Protein AF-A0A2H0QI58-F1 (afdb_monomer_lite)

Structure (mmCIF, N/CA/C/O backbone):
data_AF-A0A2H0QI58-F1
#
_entry.id   AF-A0A2H0QI58-F1
#
loop_
_atom_site.group_PDB
_atom_site.id
_atom_site.type_symbol
_atom_site.label_atom_id
_atom_site.label_alt_id
_atom_site.label_comp_id
_atom_site.label_asym_id
_atom_site.label_entity_id
_atom_site.label_seq_id
_atom_site.pdbx_PDB_ins_code
_atom_site.Cartn_x
_atom_site.Cartn_y
_atom_site.Cartn_z
_atom_site.occupancy
_atom_site.B_iso_or_equiv
_atom_site.auth_seq_id
_atom_site.auth_comp_id
_atom_site.auth_asym_id
_atom_site.auth_atom_id
_atom_site.pdbx_PDB_model_num
ATOM 1 N N . MET A 1 1 ? 56.611 -37.141 -26.046 1.00 39.72 1 MET A N 1
ATOM 2 C CA . MET A 1 1 ? 55.171 -36.804 -26.079 1.00 39.72 1 MET A CA 1
ATOM 3 C C . MET A 1 1 ? 54.958 -35.679 -25.079 1.00 39.72 1 MET A C 1
ATOM 5 O O . MET A 1 1 ? 55.084 -35.921 -23.889 1.00 39.72 1 MET A O 1
ATOM 9 N N . VAL A 1 2 ? 54.795 -34.443 -25.555 1.00 41.62 2 VAL A N 1
ATOM 10 C CA . VAL A 1 2 ? 54.636 -33.249 -24.707 1.00 41.62 2 VAL A CA 1
ATOM 11 C C . VAL A 1 2 ? 53.141 -32.990 -24.569 1.00 41.62 2 VAL A C 1
ATOM 13 O O . VAL A 1 2 ? 52.462 -32.777 -25.570 1.00 41.62 2 VAL A O 1
ATOM 16 N N . VAL A 1 3 ? 52.621 -33.080 -23.347 1.00 40.84 3 VAL A N 1
ATOM 17 C CA . VAL A 1 3 ? 51.206 -32.839 -23.045 1.00 40.84 3 VAL A CA 1
ATOM 18 C C . VAL A 1 3 ? 51.021 -31.331 -22.902 1.00 40.84 3 VAL A C 1
ATOM 20 O O . VAL A 1 3 ? 51.396 -30.743 -21.891 1.00 40.84 3 VAL A O 1
ATOM 23 N N . GLY A 1 4 ? 50.511 -30.692 -23.955 1.00 36.06 4 GLY A N 1
ATOM 24 C CA . GLY A 1 4 ? 50.139 -29.281 -23.937 1.00 36.06 4 GLY A CA 1
ATOM 25 C C . GLY A 1 4 ? 48.862 -29.092 -23.126 1.00 36.06 4 GLY A C 1
ATOM 26 O O . GLY A 1 4 ? 47.782 -29.471 -23.570 1.00 36.06 4 GLY A O 1
ATOM 27 N N . ILE A 1 5 ? 48.984 -28.518 -21.932 1.00 44.50 5 ILE A N 1
ATOM 28 C CA . ILE A 1 5 ? 47.839 -28.068 -21.141 1.00 44.50 5 ILE A CA 1
ATOM 29 C C . ILE A 1 5 ? 47.334 -26.777 -21.791 1.00 44.50 5 ILE A C 1
ATOM 31 O O . ILE A 1 5 ? 47.920 -25.709 -21.619 1.00 44.50 5 ILE A O 1
ATOM 35 N N . SER A 1 6 ? 46.263 -26.883 -22.576 1.00 41.91 6 SER A N 1
ATOM 36 C CA . SER A 1 6 ? 45.497 -25.728 -23.037 1.00 41.91 6 SER A CA 1
ATOM 37 C C . SER A 1 6 ? 44.877 -25.034 -21.825 1.00 41.91 6 SER A C 1
ATOM 39 O O . SER A 1 6 ? 43.901 -25.512 -21.251 1.00 41.91 6 SER A O 1
ATOM 41 N N . LEU A 1 7 ? 45.457 -23.900 -21.434 1.00 41.31 7 LEU A N 1
ATOM 42 C CA . LEU A 1 7 ? 44.828 -22.939 -20.535 1.00 41.31 7 LEU A CA 1
ATOM 43 C C . LEU A 1 7 ? 43.586 -22.381 -21.237 1.00 41.31 7 LEU A C 1
ATOM 45 O O . LEU A 1 7 ? 43.674 -21.484 -22.074 1.00 41.31 7 LEU A O 1
ATOM 49 N N . ILE A 1 8 ? 42.423 -22.947 -20.920 1.00 48.12 8 ILE A N 1
ATOM 50 C CA . ILE A 1 8 ? 41.134 -22.358 -21.272 1.00 48.12 8 ILE A CA 1
ATOM 51 C C . ILE A 1 8 ? 40.999 -21.099 -20.414 1.00 48.12 8 ILE A C 1
ATOM 53 O O . ILE A 1 8 ? 40.729 -21.166 -19.215 1.00 48.12 8 ILE A O 1
ATOM 57 N N . PHE A 1 9 ? 41.237 -19.943 -21.029 1.00 39.69 9 PHE A N 1
ATOM 58 C CA . PHE A 1 9 ? 40.874 -18.654 -20.461 1.00 39.69 9 PHE A CA 1
ATOM 59 C C . PHE A 1 9 ? 39.348 -18.608 -20.348 1.00 39.69 9 PHE A C 1
ATOM 61 O O . PHE A 1 9 ? 38.645 -18.378 -21.330 1.00 39.69 9 PHE A O 1
ATOM 68 N N . PHE A 1 10 ? 38.825 -18.827 -19.142 1.00 42.16 10 PHE A N 1
ATOM 69 C CA . PHE A 1 10 ? 37.480 -18.385 -18.813 1.00 42.16 10 PHE A CA 1
ATOM 70 C C . PHE A 1 10 ? 37.493 -16.861 -18.852 1.00 42.16 10 PHE A C 1
ATOM 72 O O . PHE A 1 10 ? 37.939 -16.211 -17.903 1.00 42.16 10 PHE A O 1
ATOM 79 N N . ALA A 1 11 ? 37.012 -16.296 -19.959 1.00 40.97 11 ALA A N 1
ATOM 80 C CA . ALA A 1 11 ? 36.502 -14.939 -19.970 1.00 40.97 11 ALA A CA 1
ATOM 81 C C . ALA A 1 11 ? 35.332 -14.905 -18.978 1.00 40.97 11 ALA A C 1
ATOM 83 O O . ALA A 1 11 ? 34.183 -15.156 -19.330 1.00 40.97 11 ALA A O 1
ATOM 84 N N . HIS A 1 12 ? 35.643 -14.666 -17.705 1.00 41.66 12 HIS A N 1
ATOM 85 C CA . HIS A 1 12 ? 34.672 -14.138 -16.770 1.00 41.66 12 HIS A CA 1
ATOM 86 C C . HIS A 1 12 ? 34.357 -12.764 -17.321 1.00 41.66 12 HIS A C 1
ATOM 88 O O . HIS A 1 12 ? 35.132 -11.827 -17.128 1.00 41.66 12 HIS A O 1
ATOM 94 N N . SER A 1 13 ? 33.280 -12.682 -18.101 1.00 42.00 13 SER A N 1
ATOM 95 C CA . SER A 1 13 ? 32.666 -11.424 -18.475 1.00 42.00 13 SER A CA 1
ATOM 96 C C . SER A 1 13 ? 32.578 -10.633 -17.183 1.00 42.00 13 SER A C 1
ATOM 98 O O . SER A 1 13 ? 31.850 -11.019 -16.267 1.00 42.00 13 SER A O 1
ATOM 100 N N . ALA A 1 14 ? 33.410 -9.601 -17.063 1.00 40.53 14 ALA A N 1
ATOM 101 C CA . ALA A 1 14 ? 33.259 -8.622 -16.018 1.00 40.53 14 ALA A CA 1
ATOM 102 C C . ALA A 1 14 ? 31.847 -8.093 -16.227 1.00 40.53 14 ALA A C 1
ATOM 104 O O . ALA A 1 14 ? 31.590 -7.384 -17.198 1.00 40.53 14 ALA A O 1
ATOM 105 N N . ILE A 1 15 ? 30.914 -8.546 -15.389 1.00 46.53 15 ILE A N 1
ATOM 106 C CA . ILE A 1 15 ? 29.606 -7.932 -15.262 1.00 46.53 15 ILE A CA 1
ATOM 107 C C . ILE A 1 15 ? 29.956 -6.534 -14.786 1.00 46.53 15 ILE A C 1
ATOM 109 O O . ILE A 1 15 ? 30.248 -6.310 -13.610 1.00 46.53 15 ILE A O 1
ATOM 113 N N . THR A 1 16 ? 30.074 -5.618 -15.740 1.00 41.84 16 THR A N 1
ATOM 114 C CA . THR A 1 16 ? 30.141 -4.202 -15.468 1.00 41.84 16 THR A CA 1
ATOM 115 C C . THR A 1 16 ? 28.899 -3.934 -14.644 1.00 41.84 16 THR A C 1
ATOM 117 O O . THR A 1 16 ? 27.782 -4.034 -15.148 1.00 41.84 16 THR A O 1
ATOM 120 N N . LYS A 1 17 ? 29.091 -3.688 -13.343 1.00 48.94 17 LYS A N 1
ATOM 121 C CA . LYS A 1 17 ? 28.101 -3.046 -12.483 1.00 48.94 17 LYS A CA 1
ATOM 122 C C . LYS A 1 17 ? 27.878 -1.648 -13.062 1.00 48.94 17 LYS A C 1
ATOM 124 O O . LYS A 1 17 ? 28.394 -0.667 -12.535 1.00 48.94 17 LYS A O 1
ATOM 129 N N . GLU A 1 18 ? 27.210 -1.565 -14.208 1.00 43.22 18 GLU A N 1
ATOM 130 C CA . GLU A 1 18 ? 26.680 -0.312 -14.706 1.00 43.22 18 GLU A CA 1
ATOM 131 C C . GLU A 1 18 ? 25.648 0.138 -13.684 1.00 43.22 18 GLU A C 1
ATOM 133 O O . GLU A 1 18 ? 24.656 -0.535 -13.402 1.00 43.22 18 GLU A O 1
ATOM 138 N N . ILE A 1 19 ? 25.983 1.246 -13.041 1.00 53.97 19 ILE A N 1
ATOM 139 C CA . ILE A 1 19 ? 25.172 1.891 -12.024 1.00 53.97 19 ILE A CA 1
ATOM 140 C C . ILE A 1 19 ? 23.818 2.278 -12.650 1.00 53.97 19 ILE A C 1
ATOM 142 O O . ILE A 1 19 ? 23.749 2.649 -13.826 1.00 53.97 19 ILE A O 1
ATOM 146 N N . PRO A 1 20 ? 22.725 2.169 -11.881 1.00 59.25 20 PRO A N 1
ATOM 147 C CA . PRO A 1 20 ? 21.406 1.838 -12.386 1.00 59.25 20 PRO A CA 1
ATOM 148 C C . PRO A 1 20 ? 20.625 3.109 -12.735 1.00 59.25 20 PRO A C 1
ATOM 150 O O . PRO A 1 20 ? 19.682 3.497 -12.053 1.00 59.25 20 PRO A O 1
ATOM 153 N N . ASN A 1 21 ? 21.053 3.802 -13.791 1.00 61.06 21 ASN A N 1
ATOM 154 C CA . ASN A 1 21 ? 20.363 4.995 -14.296 1.00 61.06 21 ASN A CA 1
ATOM 155 C C . ASN A 1 21 ? 19.756 4.789 -15.696 1.00 61.06 21 ASN A C 1
ATOM 157 O O . ASN A 1 21 ? 19.423 5.744 -16.393 1.00 61.06 21 ASN A O 1
ATOM 161 N N . SER A 1 22 ? 19.612 3.534 -16.132 1.00 78.50 22 SER A N 1
ATOM 162 C CA . SER A 1 22 ? 18.918 3.218 -17.380 1.00 78.50 22 SER A CA 1
ATOM 163 C C . SER A 1 22 ? 17.401 3.347 -17.207 1.00 78.50 22 SER A C 1
ATOM 165 O O . SER A 1 22 ? 16.852 3.056 -16.141 1.00 78.50 22 SER A O 1
ATOM 167 N N . ASN A 1 23 ? 16.699 3.733 -18.278 1.00 84.56 23 ASN A N 1
ATOM 168 C CA . ASN A 1 23 ? 15.230 3.735 -18.293 1.00 84.56 23 ASN A CA 1
ATOM 169 C C . ASN A 1 23 ? 14.658 2.352 -17.947 1.00 84.56 23 ASN A C 1
ATOM 171 O O . ASN A 1 23 ? 13.638 2.271 -17.271 1.00 84.56 23 ASN A O 1
ATOM 175 N N . LEU A 1 24 ? 15.346 1.280 -18.357 1.00 85.69 24 LEU A N 1
ATOM 176 C CA . LEU A 1 24 ? 14.974 -0.096 -18.037 1.00 85.69 24 LEU A CA 1
ATOM 177 C C . LEU A 1 24 ? 15.031 -0.364 -16.528 1.00 85.69 24 LEU A C 1
ATOM 179 O O . LEU A 1 24 ? 14.068 -0.884 -15.976 1.00 85.69 24 LEU A O 1
ATOM 183 N N . PHE A 1 25 ? 16.105 0.038 -15.841 1.00 84.44 25 PHE A N 1
ATOM 184 C CA . PHE A 1 25 ? 16.172 -0.097 -14.384 1.00 84.44 25 PHE A CA 1
ATOM 185 C C . PHE A 1 25 ? 15.040 0.674 -13.698 1.00 84.44 25 PHE A C 1
ATOM 187 O O . PHE A 1 25 ? 14.350 0.120 -12.843 1.00 84.44 25 PHE A O 1
ATOM 194 N N . LYS A 1 26 ? 14.820 1.936 -14.094 1.00 84.88 26 LYS A N 1
ATOM 195 C CA . LYS A 1 26 ? 13.770 2.787 -13.512 1.00 84.88 26 LYS A CA 1
ATOM 196 C C . LYS A 1 26 ? 12.381 2.179 -13.711 1.00 84.88 26 LYS A C 1
ATOM 198 O O . LYS A 1 26 ? 11.587 2.172 -12.775 1.00 84.88 26 LYS A O 1
ATOM 203 N N . ALA A 1 27 ? 12.115 1.617 -14.888 1.00 88.94 27 ALA A N 1
ATOM 204 C CA . ALA A 1 27 ? 10.890 0.887 -15.184 1.00 88.94 27 ALA A CA 1
ATOM 205 C C . ALA A 1 27 ? 10.711 -0.348 -14.287 1.00 88.94 27 ALA A C 1
ATOM 207 O O . ALA A 1 27 ? 9.672 -0.490 -13.646 1.00 88.94 27 ALA A O 1
ATOM 208 N N . CYS A 1 28 ? 11.735 -1.203 -14.193 1.00 88.38 28 CYS A N 1
ATOM 209 C CA . CYS A 1 28 ? 11.710 -2.396 -13.346 1.00 88.38 28 CYS A CA 1
ATOM 210 C C . CYS A 1 28 ? 11.496 -2.050 -11.864 1.00 88.38 28 CYS A C 1
ATOM 212 O O . CYS A 1 28 ? 10.724 -2.707 -11.166 1.00 88.38 28 CYS A O 1
ATOM 214 N N . TYR A 1 29 ? 12.168 -1.003 -11.378 1.00 86.75 29 TYR A N 1
ATOM 215 C CA . TYR A 1 29 ? 12.075 -0.581 -9.985 1.00 86.75 29 TYR A CA 1
ATOM 216 C C . TYR A 1 29 ? 10.713 0.038 -9.652 1.00 86.75 29 TYR A C 1
ATOM 218 O O . TYR A 1 29 ? 10.162 -0.220 -8.585 1.00 86.75 29 TYR A O 1
ATOM 226 N N . LEU A 1 30 ? 10.129 0.812 -10.571 1.00 89.12 30 LEU A N 1
ATOM 227 C CA . LEU A 1 30 ? 8.782 1.360 -10.400 1.00 89.12 30 LEU A CA 1
ATOM 228 C C . LEU A 1 30 ? 7.714 0.266 -10.370 1.00 89.12 30 LEU A C 1
ATOM 230 O O . LEU A 1 30 ? 6.821 0.335 -9.530 1.00 89.12 30 LEU A O 1
ATOM 234 N N . ASP A 1 31 ? 7.828 -0.750 -11.227 1.00 91.88 31 ASP A N 1
ATOM 235 C CA . ASP A 1 31 ? 6.945 -1.922 -11.199 1.00 91.88 31 ASP A CA 1
ATOM 236 C C . ASP A 1 31 ? 7.062 -2.679 -9.861 1.00 91.88 31 ASP A C 1
ATOM 238 O O . ASP A 1 31 ? 6.057 -3.004 -9.228 1.00 91.88 31 ASP A O 1
ATOM 242 N N . TYR A 1 32 ? 8.287 -2.846 -9.346 1.00 90.38 32 TYR A N 1
ATOM 243 C CA . TYR A 1 32 ? 8.528 -3.380 -8.002 1.00 90.38 32 TYR A CA 1
ATOM 244 C C . TYR A 1 32 ? 7.856 -2.562 -6.892 1.00 90.38 32 TYR A C 1
ATOM 246 O O . TYR A 1 32 ? 7.165 -3.138 -6.050 1.00 90.38 32 TYR A O 1
ATOM 254 N N . LEU A 1 33 ? 8.024 -1.238 -6.891 1.00 89.56 33 LEU A N 1
ATOM 255 C CA . LEU A 1 33 ? 7.443 -0.361 -5.874 1.00 89.56 33 LEU A CA 1
ATOM 256 C C . LEU A 1 33 ? 5.911 -0.350 -5.910 1.00 89.56 33 LEU A C 1
ATOM 258 O O . LEU A 1 33 ? 5.281 -0.285 -4.854 1.00 89.56 33 LEU A O 1
ATOM 262 N N . LEU A 1 34 ? 5.311 -0.401 -7.102 1.00 92.56 34 LEU A N 1
ATOM 263 C CA . LEU A 1 34 ? 3.858 -0.469 -7.259 1.00 92.56 34 LEU A CA 1
ATOM 264 C C . LEU A 1 34 ? 3.302 -1.767 -6.659 1.00 92.56 34 LEU A C 1
ATOM 266 O O . LEU A 1 34 ? 2.398 -1.696 -5.826 1.00 92.56 34 LEU A O 1
ATOM 270 N N . ASP A 1 35 ? 3.905 -2.917 -6.974 1.00 93.12 35 ASP A N 1
ATOM 271 C CA . ASP A 1 35 ? 3.505 -4.210 -6.398 1.00 93.12 35 ASP A CA 1
ATOM 272 C C . ASP A 1 35 ? 3.691 -4.254 -4.868 1.00 93.12 35 ASP A C 1
ATOM 274 O O . ASP A 1 35 ? 2.809 -4.711 -4.138 1.00 93.12 35 ASP A O 1
ATOM 278 N N . GLU A 1 36 ? 4.790 -3.698 -4.343 1.00 91.50 36 GLU A N 1
ATOM 279 C CA . GLU A 1 36 ? 4.992 -3.591 -2.893 1.00 91.50 36 GLU A CA 1
ATOM 280 C C . GLU A 1 36 ? 3.896 -2.744 -2.230 1.00 91.50 36 GLU A C 1
ATOM 282 O O . GLU A 1 36 ? 3.366 -3.114 -1.179 1.00 91.50 36 GLU A O 1
ATOM 287 N N . ILE A 1 37 ? 3.506 -1.616 -2.831 1.00 93.81 37 ILE A N 1
ATOM 288 C CA . ILE A 1 37 ? 2.431 -0.781 -2.284 1.00 93.81 37 ILE A CA 1
ATOM 289 C C . ILE A 1 37 ? 1.098 -1.534 -2.276 1.00 93.81 37 ILE A C 1
ATOM 291 O O . ILE A 1 37 ? 0.393 -1.478 -1.265 1.00 93.81 37 ILE A O 1
ATOM 295 N N . GLU A 1 38 ? 0.756 -2.256 -3.342 1.00 96.06 38 GLU A N 1
ATOM 296 C CA . GLU A 1 38 ? -0.460 -3.079 -3.397 1.00 96.06 38 GLU A CA 1
ATOM 297 C C . GLU A 1 38 ? -0.456 -4.167 -2.309 1.00 96.06 38 GLU A C 1
ATOM 299 O O . GLU A 1 38 ? -1.444 -4.354 -1.582 1.00 96.06 38 GLU A O 1
ATOM 304 N N . LEU A 1 39 ? 0.687 -4.832 -2.110 1.00 96.12 39 LEU A N 1
ATOM 305 C CA . LEU A 1 39 ? 0.879 -5.805 -1.038 1.00 96.12 39 LEU A CA 1
ATOM 306 C C . LEU A 1 39 ? 0.662 -5.172 0.345 1.00 96.12 39 LEU A C 1
ATOM 308 O O . LEU A 1 39 ? -0.046 -5.738 1.190 1.00 96.12 39 LEU A O 1
ATOM 312 N N . TRP A 1 40 ? 1.236 -3.993 0.591 1.00 96.62 40 TRP A N 1
ATOM 313 C CA . TRP A 1 40 ? 1.063 -3.263 1.846 1.00 96.62 40 TRP A CA 1
ATOM 314 C C . TRP A 1 40 ? -0.377 -2.790 2.055 1.00 96.62 40 TRP A C 1
ATOM 316 O O . TRP A 1 40 ? -0.892 -2.933 3.164 1.00 96.62 40 TRP A O 1
ATOM 326 N N . GLN A 1 41 ? -1.071 -2.321 1.015 1.00 97.25 41 GLN A N 1
ATOM 327 C CA . GLN A 1 41 ? -2.496 -1.9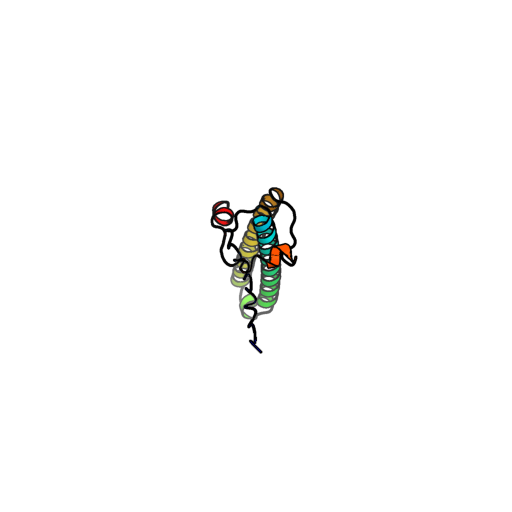78 1.089 1.00 97.25 41 GLN A CA 1
ATOM 328 C C . GLN A 1 41 ? -3.335 -3.195 1.505 1.00 97.25 41 GLN A C 1
ATOM 330 O O . GLN A 1 41 ? -4.117 -3.114 2.457 1.00 97.25 41 GLN A O 1
ATOM 335 N N . SER A 1 42 ? -3.114 -4.348 0.866 1.00 97.88 42 SER A N 1
ATOM 336 C CA . SER A 1 42 ? -3.788 -5.608 1.204 1.00 97.88 42 SER A CA 1
ATOM 337 C C . SER A 1 42 ? -3.528 -6.032 2.656 1.00 97.88 42 SER A C 1
ATOM 339 O O . SER A 1 42 ? -4.454 -6.371 3.400 1.00 97.88 42 SER A O 1
ATOM 341 N N . ARG A 1 43 ? -2.272 -5.950 3.116 1.00 97.88 43 ARG A N 1
ATOM 342 C CA . ARG A 1 43 ? -1.897 -6.237 4.513 1.00 97.88 43 ARG A CA 1
ATOM 343 C C . ARG A 1 43 ? -2.561 -5.276 5.497 1.00 97.88 43 ARG A C 1
ATOM 345 O O . ARG A 1 43 ? -2.996 -5.704 6.566 1.00 97.88 43 ARG A O 1
ATOM 352 N N . THR A 1 44 ? -2.659 -3.993 5.165 1.00 97.88 44 THR A N 1
ATOM 353 C CA . THR A 1 44 ? -3.319 -2.980 6.001 1.00 97.88 44 THR A CA 1
ATOM 354 C C . THR A 1 44 ? -4.814 -3.245 6.134 1.00 97.88 44 THR A C 1
ATOM 356 O O . THR A 1 44 ? -5.334 -3.215 7.250 1.00 97.88 44 THR A O 1
ATOM 359 N N . LEU A 1 45 ? -5.494 -3.612 5.045 1.00 98.31 45 LEU A N 1
ATOM 360 C CA . LEU A 1 45 ? -6.904 -4.007 5.086 1.00 98.31 45 LEU A CA 1
ATOM 361 C C . LEU A 1 45 ? -7.127 -5.250 5.963 1.00 98.31 45 LEU A C 1
ATOM 363 O O . LEU A 1 45 ? -7.976 -5.221 6.853 1.00 98.31 45 LEU A O 1
ATOM 367 N N . LYS A 1 46 ? -6.298 -6.290 5.813 1.00 98.31 46 LYS A N 1
ATOM 368 C CA . LYS A 1 46 ? -6.358 -7.492 6.668 1.00 98.31 46 LYS A CA 1
ATOM 369 C C . LYS A 1 46 ? -6.127 -7.169 8.148 1.00 98.31 46 LYS A C 1
ATOM 371 O O . LYS A 1 46 ? -6.845 -7.668 9.014 1.00 98.31 46 LYS A O 1
ATOM 376 N N . ARG A 1 47 ? -5.153 -6.304 8.462 1.00 97.88 47 ARG A N 1
ATOM 377 C CA . ARG A 1 47 ? -4.903 -5.840 9.841 1.00 97.88 47 ARG A CA 1
ATOM 378 C C . ARG A 1 47 ? -6.099 -5.075 10.403 1.00 97.88 47 ARG A C 1
ATOM 380 O O . ARG A 1 47 ? -6.441 -5.273 11.565 1.00 97.88 47 ARG A O 1
ATOM 387 N N . ARG A 1 48 ? -6.761 -4.245 9.593 1.00 98.12 48 ARG A N 1
ATOM 388 C CA . ARG A 1 48 ? -7.979 -3.523 9.987 1.00 98.12 48 ARG A CA 1
ATOM 389 C C . ARG A 1 48 ? -9.106 -4.480 10.357 1.00 98.12 48 ARG A C 1
ATOM 391 O O . ARG A 1 48 ? -9.713 -4.319 11.416 1.00 98.12 48 ARG A O 1
ATOM 398 N N . GLU A 1 49 ? -9.363 -5.484 9.527 1.00 98.12 49 GLU A N 1
ATOM 399 C CA . GLU A 1 49 ? -10.375 -6.514 9.790 1.00 98.12 49 GLU A CA 1
ATOM 400 C C . GLU A 1 49 ? -10.069 -7.304 11.064 1.00 98.12 49 GLU A C 1
ATOM 402 O O . GLU A 1 49 ? -10.929 -7.428 11.939 1.00 98.12 49 GLU A O 1
ATOM 407 N N . TYR A 1 50 ? -8.824 -7.761 11.216 1.00 97.94 50 TYR A N 1
ATOM 408 C CA . TYR A 1 50 ? -8.380 -8.449 12.423 1.00 97.94 50 TYR A CA 1
ATOM 409 C C . TYR A 1 50 ? -8.580 -7.583 13.674 1.00 97.94 50 TYR A C 1
ATOM 411 O O . TYR A 1 50 ? -9.201 -8.023 14.645 1.00 97.94 50 TYR A O 1
ATOM 419 N N . THR A 1 51 ? -8.128 -6.324 13.640 1.00 97.56 51 THR A N 1
ATOM 420 C CA . THR A 1 51 ? -8.257 -5.391 14.766 1.00 97.56 51 THR A CA 1
ATOM 421 C C . THR A 1 51 ? -9.719 -5.181 15.153 1.00 97.56 51 THR A C 1
ATOM 423 O O . THR A 1 51 ? -10.030 -5.231 16.345 1.00 97.56 51 THR A O 1
ATOM 426 N N . ARG A 1 52 ? -10.637 -5.045 14.185 1.00 97.56 52 ARG A N 1
ATOM 427 C CA . ARG A 1 52 ? -12.090 -4.940 14.434 1.00 97.56 52 ARG A CA 1
ATOM 428 C C . ARG A 1 52 ? -12.669 -6.144 15.184 1.00 97.56 52 ARG A C 1
ATOM 430 O O . ARG A 1 52 ? -13.627 -5.998 15.947 1.00 97.56 52 ARG A O 1
ATOM 437 N N . GLY A 1 53 ? -12.083 -7.327 15.003 1.00 97.31 53 GLY A N 1
ATOM 438 C CA . GLY A 1 53 ? -12.456 -8.547 15.719 1.00 97.31 53 GLY A CA 1
ATOM 439 C C . GLY A 1 53 ? -12.084 -8.536 17.207 1.00 97.31 53 GLY A C 1
ATOM 440 O O . GLY A 1 53 ? -12.760 -9.182 18.012 1.00 97.31 53 GLY A O 1
ATOM 441 N N . THR A 1 54 ? -11.060 -7.772 17.596 1.00 97.50 54 THR A N 1
ATOM 442 C CA . THR A 1 54 ? -10.485 -7.811 18.949 1.00 97.50 54 THR A CA 1
ATOM 443 C C . THR A 1 54 ? -11.392 -7.191 20.019 1.00 97.50 54 THR A C 1
ATOM 445 O O . THR A 1 54 ? -12.109 -6.215 19.786 1.00 97.50 54 THR A O 1
ATOM 448 N N . LYS A 1 55 ? -11.317 -7.714 21.255 1.00 95.94 55 LYS A N 1
ATOM 449 C CA . LYS A 1 55 ? -12.012 -7.135 22.423 1.00 95.94 55 LYS A CA 1
ATOM 450 C C . LYS A 1 55 ? -11.565 -5.695 22.698 1.00 95.94 55 LYS A C 1
ATOM 452 O O . LYS A 1 55 ? -12.381 -4.865 23.083 1.00 95.94 55 LYS A O 1
ATOM 457 N N . TYR A 1 56 ? -10.282 -5.399 22.481 1.00 92.25 56 TYR A N 1
ATOM 458 C CA . TYR A 1 56 ? -9.712 -4.077 22.727 1.00 92.25 56 TYR A CA 1
ATOM 459 C C . TYR A 1 56 ? -10.304 -3.013 21.801 1.00 92.25 56 TYR A C 1
ATOM 461 O O . TYR A 1 56 ? -10.706 -1.956 22.277 1.00 92.25 56 TYR A O 1
ATOM 469 N N . TYR A 1 57 ? -10.452 -3.308 20.506 1.00 96.00 57 TYR A N 1
ATOM 470 C CA . TYR A 1 57 ? -11.120 -2.405 19.565 1.00 96.00 57 TYR A CA 1
ATOM 471 C C . TYR A 1 57 ? -12.552 -2.069 20.006 1.00 96.00 57 TYR A C 1
ATOM 473 O O . TYR A 1 57 ? -12.983 -0.921 19.937 1.00 96.00 57 TYR A O 1
ATOM 481 N N . LYS A 1 58 ? -13.275 -3.061 20.535 1.00 94.38 58 LYS A N 1
ATOM 482 C CA . LYS A 1 58 ? -14.682 -2.936 20.944 1.00 94.38 58 LYS A CA 1
ATOM 483 C C . LYS A 1 58 ? -14.887 -2.224 22.288 1.00 94.38 58 LYS A C 1
ATOM 485 O O . LYS A 1 58 ? -16.034 -2.016 22.670 1.00 94.38 58 LYS A O 1
ATOM 490 N N . ARG A 1 59 ? -13.819 -1.845 23.003 1.00 95.19 59 ARG A N 1
ATOM 491 C CA . ARG A 1 59 ? -13.907 -1.345 24.390 1.00 95.19 59 ARG A CA 1
ATOM 492 C C . ARG A 1 59 ? -14.591 0.019 24.533 1.00 95.19 59 ARG A C 1
ATOM 494 O O . ARG A 1 59 ? -15.168 0.289 25.577 1.00 95.19 59 ARG A O 1
ATOM 501 N N . SER A 1 60 ? -14.483 0.890 23.528 1.00 97.25 60 SER A N 1
ATOM 502 C CA . SER A 1 60 ? -15.125 2.211 23.516 1.00 97.25 60 SER A CA 1
ATOM 503 C C . SER A 1 60 ? -15.175 2.787 22.107 1.00 97.25 60 SER A C 1
ATOM 505 O O . SER A 1 60 ? -14.325 2.466 21.273 1.0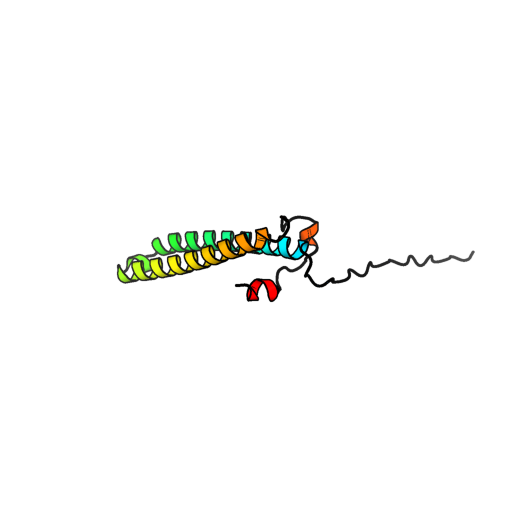0 97.25 60 SER A O 1
ATOM 507 N N . ASP A 1 61 ? -16.120 3.689 21.849 1.00 97.38 61 ASP A N 1
ATOM 508 C CA . ASP A 1 61 ? -16.239 4.343 20.542 1.00 97.38 61 ASP A CA 1
ATOM 509 C C . ASP A 1 61 ? -15.025 5.218 20.216 1.00 97.38 61 ASP A C 1
ATOM 511 O O . ASP A 1 61 ? -14.556 5.210 19.081 1.00 97.38 61 ASP A O 1
ATOM 515 N N . THR A 1 62 ? -14.419 5.860 21.220 1.00 97.69 62 THR A N 1
ATOM 516 C CA . THR A 1 62 ? -13.136 6.565 21.068 1.00 97.69 62 THR A CA 1
ATOM 517 C C . THR A 1 62 ? -12.032 5.631 20.569 1.00 97.69 62 THR A C 1
ATOM 519 O O . THR A 1 62 ? -11.242 6.002 19.706 1.00 97.69 62 THR A O 1
ATOM 522 N N . THR A 1 63 ? -11.974 4.397 21.081 1.00 96.44 63 THR A N 1
ATOM 523 C CA . THR A 1 63 ? -10.961 3.420 20.653 1.00 96.44 63 THR A CA 1
ATOM 524 C C . THR A 1 63 ? -11.190 2.991 19.211 1.00 96.44 63 THR A C 1
ATOM 526 O O . THR A 1 63 ? -10.235 2.960 18.437 1.00 96.44 63 THR A O 1
ATOM 529 N N . LYS A 1 64 ? -12.447 2.726 18.831 1.00 97.56 64 LYS A N 1
ATOM 530 C CA . LYS A 1 64 ? -12.812 2.422 17.442 1.00 97.56 64 LYS A CA 1
ATOM 531 C C . LYS A 1 64 ? -12.388 3.561 16.518 1.00 97.56 64 LYS A C 1
ATOM 533 O O . LYS A 1 64 ? -11.640 3.325 15.577 1.00 97.56 64 LYS A O 1
ATOM 538 N N . ALA A 1 65 ? -12.795 4.792 16.832 1.00 97.62 65 ALA A N 1
ATOM 539 C CA . ALA A 1 65 ? -12.492 5.976 16.033 1.00 97.62 65 ALA A CA 1
ATOM 540 C C . ALA A 1 65 ? -10.981 6.187 15.850 1.00 97.62 65 ALA A C 1
ATOM 542 O O . ALA A 1 65 ? -10.532 6.469 14.741 1.00 97.62 65 ALA A O 1
ATOM 543 N N . ASN A 1 66 ? -10.186 5.981 16.906 1.00 97.75 66 ASN A N 1
ATOM 544 C CA . ASN A 1 66 ? -8.731 6.106 16.832 1.00 97.75 66 ASN A CA 1
ATOM 545 C C . ASN A 1 66 ? -8.101 5.067 15.895 1.00 97.75 66 ASN A C 1
ATOM 547 O O . ASN A 1 66 ? -7.258 5.428 15.075 1.00 97.75 66 ASN A O 1
ATOM 551 N N . TYR A 1 67 ? -8.520 3.799 15.973 1.00 97.88 67 TYR A N 1
ATOM 552 C CA . TYR A 1 67 ? -8.030 2.771 15.051 1.00 97.88 67 TYR A CA 1
ATOM 553 C C . TYR A 1 67 ? -8.468 3.034 13.612 1.00 97.88 67 TYR A C 1
ATOM 555 O O . TYR A 1 67 ? -7.643 2.940 12.709 1.00 97.88 67 TYR A O 1
ATOM 563 N N . GLU A 1 68 ? -9.736 3.388 13.386 1.00 98.00 68 GLU A N 1
ATOM 564 C CA . GLU A 1 68 ? -10.234 3.697 12.041 1.00 98.00 68 GLU A CA 1
ATOM 565 C C . GLU A 1 68 ? -9.475 4.870 11.419 1.00 98.00 68 GLU A C 1
ATOM 567 O O . GLU A 1 68 ? -9.057 4.780 10.267 1.00 98.00 68 GLU A O 1
ATOM 572 N N . LYS A 1 69 ? -9.215 5.930 12.195 1.00 98.19 69 LYS A N 1
ATOM 573 C CA . LYS A 1 69 ? -8.403 7.064 11.745 1.00 98.19 69 LYS A CA 1
ATOM 574 C C . LYS A 1 69 ? -6.972 6.642 11.412 1.00 98.19 69 LYS A C 1
ATOM 576 O O . LYS A 1 69 ? -6.442 7.077 10.396 1.00 98.19 69 LYS A O 1
ATOM 581 N N . TRP A 1 70 ? -6.351 5.803 12.239 1.00 97.69 70 TRP A N 1
ATOM 582 C CA . TRP A 1 70 ? -4.988 5.324 11.999 1.00 97.69 70 TRP A CA 1
ATOM 583 C C . TRP A 1 70 ? -4.879 4.512 10.700 1.00 97.69 70 TRP A C 1
ATOM 585 O O . TRP A 1 70 ? -4.041 4.826 9.857 1.00 97.69 70 TRP A O 1
ATOM 595 N N . PHE A 1 71 ? -5.777 3.542 10.491 1.00 98.25 71 PHE A N 1
ATOM 596 C CA . PHE A 1 71 ? -5.816 2.762 9.250 1.00 98.25 71 PHE A CA 1
ATOM 597 C C . PHE A 1 71 ? -6.122 3.627 8.025 1.00 98.25 71 PHE A C 1
ATOM 599 O O . PHE A 1 71 ? -5.548 3.393 6.966 1.00 98.25 71 PHE A O 1
ATOM 606 N N . GLN A 1 72 ? -7.005 4.622 8.157 1.00 98.25 72 GLN A N 1
ATOM 607 C CA . GLN A 1 72 ? -7.318 5.539 7.063 1.00 98.25 72 GLN A CA 1
ATOM 608 C C . GLN A 1 72 ? -6.078 6.328 6.630 1.00 98.25 72 GLN A C 1
ATOM 610 O O . GLN A 1 72 ? -5.755 6.336 5.450 1.00 98.25 72 GLN A O 1
ATOM 615 N N . VAL A 1 73 ? -5.335 6.904 7.581 1.00 98.00 73 VAL A N 1
ATOM 616 C CA . VAL A 1 73 ? -4.088 7.632 7.288 1.00 98.00 73 VAL A CA 1
ATOM 617 C C . VAL A 1 73 ? -3.060 6.728 6.602 1.00 98.00 73 VAL A C 1
ATOM 619 O O . VAL A 1 73 ? -2.409 7.149 5.648 1.00 98.00 73 VAL A O 1
ATOM 622 N N . GLU A 1 74 ? -2.909 5.482 7.055 1.00 97.06 74 GLU A N 1
ATOM 623 C CA . GLU A 1 74 ? -1.986 4.529 6.428 1.00 97.06 74 GLU A CA 1
ATOM 624 C C . GLU A 1 74 ? -2.392 4.209 4.980 1.00 97.06 74 GLU A C 1
ATOM 626 O O . GLU A 1 74 ? -1.550 4.247 4.080 1.00 97.06 74 GLU A O 1
ATOM 631 N N . LEU A 1 75 ? -3.681 3.953 4.734 1.00 98.06 75 LEU A N 1
ATOM 632 C CA . LEU A 1 75 ? -4.210 3.688 3.394 1.00 98.06 75 LEU A CA 1
ATOM 633 C C . LEU A 1 75 ? -4.098 4.910 2.473 1.00 98.06 75 LEU A C 1
ATOM 635 O O . LEU A 1 75 ? -3.707 4.755 1.318 1.00 98.06 75 LEU A O 1
ATOM 639 N N . ASP A 1 76 ? -4.375 6.112 2.978 1.00 97.62 76 ASP A N 1
ATOM 640 C CA . ASP A 1 76 ? -4.259 7.358 2.215 1.00 97.62 76 ASP A CA 1
ATOM 641 C C . ASP A 1 76 ? -2.806 7.625 1.804 1.00 97.62 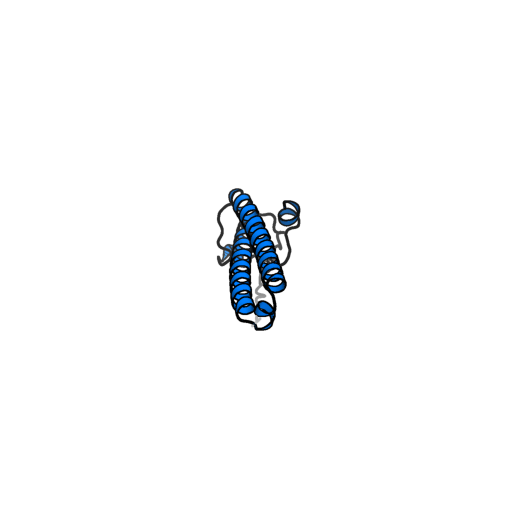76 ASP A C 1
ATOM 643 O O . ASP A 1 76 ? -2.535 7.988 0.657 1.00 97.62 76 ASP A O 1
ATOM 647 N N . ASN A 1 77 ? -1.852 7.374 2.706 1.00 95.75 77 ASN A N 1
ATOM 648 C CA . ASN A 1 77 ? -0.425 7.490 2.410 1.00 95.75 77 ASN A CA 1
ATOM 649 C C . ASN A 1 77 ? 0.018 6.486 1.339 1.00 95.75 77 ASN A C 1
ATOM 651 O O . ASN A 1 77 ? 0.736 6.855 0.408 1.00 95.75 77 ASN A O 1
ATOM 655 N N . LEU A 1 78 ? -0.416 5.226 1.448 1.00 95.44 78 LEU A N 1
ATOM 656 C CA . LEU A 1 78 ? -0.122 4.195 0.451 1.00 95.44 78 LEU A CA 1
ATOM 657 C C . LEU A 1 78 ? -0.733 4.548 -0.909 1.00 95.44 78 LEU A C 1
ATOM 659 O O . LEU A 1 78 ? -0.051 4.448 -1.924 1.00 95.44 78 LEU A O 1
ATOM 663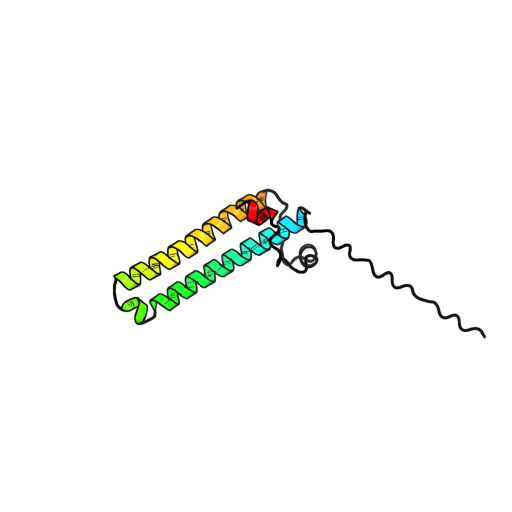 N N . LYS A 1 79 ? -1.986 5.014 -0.940 1.00 96.38 79 LYS A N 1
ATOM 664 C CA . LYS A 1 79 ? -2.648 5.471 -2.168 1.00 96.38 79 LYS A CA 1
ATOM 665 C C . LYS A 1 79 ? -1.903 6.644 -2.806 1.00 96.38 79 LYS A C 1
ATOM 667 O O . LYS A 1 79 ? -1.643 6.623 -4.001 1.00 96.38 79 LYS A O 1
ATOM 672 N N . SER A 1 80 ? -1.519 7.642 -2.013 1.00 95.19 80 SER A N 1
ATOM 673 C CA . SER A 1 80 ? -0.754 8.797 -2.495 1.00 95.19 80 SER A CA 1
ATOM 674 C C . SER A 1 80 ? 0.572 8.375 -3.139 1.00 95.19 80 SER A C 1
ATOM 676 O O . SER A 1 80 ? 0.897 8.823 -4.238 1.00 95.19 80 SER A O 1
ATOM 678 N N . LYS A 1 81 ? 1.314 7.452 -2.508 1.00 91.62 81 LYS A N 1
ATOM 679 C CA . LYS A 1 81 ? 2.544 6.885 -3.087 1.00 91.62 81 LYS A CA 1
ATOM 680 C C . LYS A 1 81 ? 2.274 6.122 -4.383 1.00 91.62 81 LYS A C 1
ATOM 682 O O . LYS A 1 81 ? 2.986 6.336 -5.360 1.00 91.62 81 LYS A O 1
ATOM 687 N N . HIS A 1 82 ? 1.235 5.287 -4.404 1.00 94.06 82 HIS A N 1
ATOM 688 C CA . HIS A 1 82 ? 0.836 4.540 -5.594 1.00 94.06 82 HIS A CA 1
ATOM 689 C C . HIS A 1 82 ? 0.548 5.481 -6.773 1.00 94.06 82 HIS A C 1
ATOM 691 O O . HIS A 1 82 ? 1.069 5.286 -7.870 1.00 94.06 82 HIS A O 1
ATOM 697 N N . ASP A 1 83 ? -0.229 6.542 -6.538 1.00 94.12 83 ASP A N 1
ATOM 698 C CA . ASP A 1 83 ? -0.594 7.527 -7.559 1.00 94.12 83 ASP A CA 1
ATOM 699 C C . ASP A 1 83 ? 0.650 8.269 -8.091 1.00 94.12 83 ASP A C 1
ATOM 701 O O . ASP A 1 83 ? 0.817 8.418 -9.306 1.00 94.12 83 ASP A O 1
ATOM 705 N N . LYS A 1 84 ? 1.569 8.678 -7.200 1.00 90.88 84 LYS A N 1
ATOM 706 C CA . LYS A 1 84 ? 2.845 9.316 -7.577 1.00 90.88 84 LYS A CA 1
ATOM 707 C C . LYS A 1 84 ? 3.718 8.394 -8.432 1.00 90.88 84 LYS A C 1
ATOM 709 O O . LYS A 1 84 ? 4.211 8.821 -9.476 1.00 90.88 84 LYS A O 1
ATOM 714 N N . PHE A 1 85 ? 3.889 7.136 -8.032 1.00 90.50 85 PHE A N 1
ATOM 715 C CA . PHE A 1 85 ? 4.699 6.177 -8.787 1.00 90.50 85 PHE A CA 1
ATOM 716 C C . PHE A 1 85 ? 4.049 5.762 -10.100 1.00 90.50 85 PHE A C 1
ATOM 718 O O . PHE A 1 85 ? 4.746 5.651 -11.102 1.00 90.50 85 PHE A O 1
ATOM 725 N N . THR A 1 86 ? 2.722 5.654 -10.148 1.00 92.00 86 THR A N 1
ATOM 726 C CA . THR A 1 86 ? 1.986 5.424 -11.399 1.00 92.00 86 THR A CA 1
ATOM 727 C C . THR A 1 86 ? 2.216 6.570 -12.384 1.00 92.00 86 THR A C 1
ATOM 729 O O . THR A 1 86 ? 2.407 6.344 -13.578 1.00 92.00 86 THR A O 1
ATOM 732 N N . LEU A 1 87 ? 2.218 7.818 -11.904 1.00 91.25 87 LEU A N 1
ATOM 733 C CA . LEU A 1 87 ? 2.524 8.976 -12.741 1.00 91.25 87 LEU A CA 1
ATOM 734 C C . LEU A 1 87 ? 3.981 8.962 -13.218 1.00 91.25 87 LEU A C 1
ATOM 736 O O . LEU A 1 87 ? 4.239 9.256 -14.384 1.00 91.25 87 LEU A O 1
ATOM 740 N N . LEU A 1 88 ? 4.921 8.611 -12.338 1.00 88.50 88 LEU A N 1
ATOM 741 C CA . LEU A 1 88 ? 6.338 8.521 -12.677 1.00 88.50 88 LEU A CA 1
ATOM 742 C C . LEU A 1 88 ? 6.616 7.396 -13.687 1.00 88.50 88 LEU A C 1
ATOM 744 O O . LEU A 1 88 ? 7.390 7.605 -14.618 1.00 88.50 88 LEU A O 1
ATOM 748 N N . ALA A 1 89 ? 5.931 6.257 -13.565 1.00 88.88 89 ALA A N 1
ATOM 749 C CA . ALA A 1 89 ? 6.045 5.113 -14.468 1.00 88.88 89 ALA A CA 1
ATOM 750 C C . ALA A 1 89 ? 5.674 5.459 -15.913 1.00 88.88 89 ALA A C 1
ATOM 752 O O . ALA A 1 89 ? 6.248 4.894 -16.833 1.00 88.88 89 ALA A O 1
ATOM 753 N N . LYS A 1 90 ? 4.807 6.456 -16.143 1.00 89.00 90 LYS A N 1
ATOM 754 C CA . LYS A 1 90 ? 4.492 6.939 -17.502 1.00 89.00 90 LYS A CA 1
ATOM 755 C C . LYS A 1 90 ? 5.682 7.579 -18.225 1.00 89.00 90 LYS A C 1
ATOM 757 O O . LYS A 1 90 ? 5.595 7.789 -19.430 1.00 89.00 90 LYS A O 1
ATOM 762 N N . LYS A 1 91 ? 6.749 7.952 -17.507 1.00 88.56 91 LYS A N 1
ATOM 763 C CA . LYS A 1 91 ? 7.958 8.551 -18.097 1.00 88.56 91 LYS A CA 1
ATOM 764 C C . LYS A 1 91 ? 8.940 7.514 -18.642 1.00 88.56 91 LYS A C 1
ATOM 766 O O . LYS A 1 91 ? 9.864 7.893 -19.354 1.00 88.56 91 LYS A O 1
ATOM 771 N N . TYR A 1 92 ? 8.759 6.247 -18.287 1.00 85.81 92 TYR A N 1
ATOM 772 C CA . TYR A 1 92 ? 9.647 5.154 -18.659 1.00 85.81 92 TYR A CA 1
ATOM 773 C C . TYR A 1 92 ? 8.848 4.084 -19.407 1.00 85.81 92 TYR A C 1
ATOM 775 O O . TYR A 1 92 ? 7.619 4.045 -19.332 1.00 85.81 92 TYR A O 1
ATOM 783 N N . ASP A 1 93 ? 9.539 3.225 -20.153 1.00 82.75 93 ASP A N 1
ATOM 784 C CA . ASP A 1 93 ? 8.887 2.089 -20.803 1.00 82.75 93 ASP A CA 1
ATOM 785 C C . ASP A 1 93 ? 8.316 1.126 -19.757 1.00 82.75 93 ASP A C 1
ATOM 787 O O . ASP A 1 93 ? 8.788 1.063 -18.624 1.00 82.75 93 ASP A O 1
ATOM 791 N N . LYS A 1 94 ? 7.287 0.356 -20.117 1.00 83.75 94 LYS A N 1
ATOM 792 C CA . LYS A 1 94 ? 6.739 -0.656 -19.210 1.00 83.75 94 LYS A CA 1
ATOM 793 C C . LYS A 1 94 ? 7.709 -1.835 -19.115 1.00 83.75 94 LYS A C 1
ATOM 795 O O . LYS A 1 94 ? 8.045 -2.431 -20.134 1.00 83.75 94 LYS A O 1
ATOM 800 N N . ALA A 1 95 ? 8.084 -2.208 -17.897 1.00 87.75 95 ALA A N 1
ATOM 801 C CA . ALA A 1 95 ? 8.847 -3.417 -17.610 1.00 87.75 95 ALA A CA 1
ATOM 802 C C . ALA A 1 95 ? 8.085 -4.292 -16.606 1.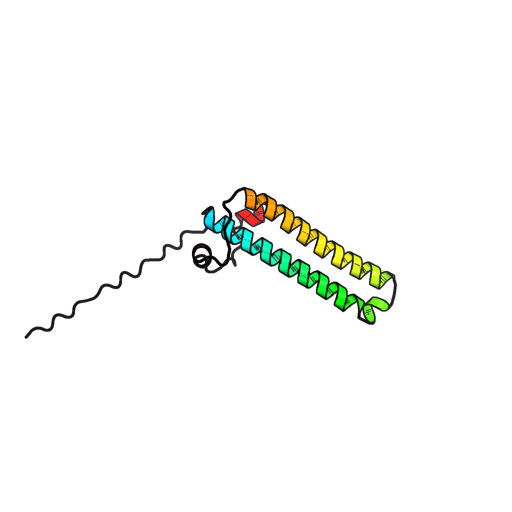00 87.75 95 ALA A C 1
ATOM 804 O O . ALA A 1 95 ? 7.282 -3.782 -15.832 1.00 87.75 95 ALA A O 1
ATOM 805 N N . ASP A 1 96 ? 8.329 -5.600 -16.642 1.00 86.94 96 ASP A N 1
ATOM 806 C CA . ASP A 1 96 ? 7.868 -6.550 -15.623 1.00 86.94 96 ASP A CA 1
ATOM 807 C C . ASP A 1 96 ? 9.049 -6.858 -14.712 1.00 86.94 96 ASP A C 1
ATOM 809 O O . ASP A 1 96 ? 10.057 -7.396 -15.182 1.00 86.94 96 ASP A O 1
ATOM 813 N N . LYS A 1 97 ? 8.932 -6.545 -13.420 1.00 83.56 97 LYS A N 1
ATOM 814 C CA . LYS A 1 97 ? 9.995 -6.769 -12.434 1.00 83.56 97 LYS A CA 1
ATOM 815 C C . LYS A 1 97 ? 10.483 -8.222 -12.366 1.00 83.56 97 LYS A C 1
ATOM 817 O O . LYS A 1 97 ? 11.616 -8.456 -11.956 1.00 83.56 97 LYS A O 1
ATOM 822 N N . ASN A 1 98 ? 9.658 -9.191 -12.773 1.00 85.94 98 ASN A N 1
ATOM 823 C CA . ASN A 1 98 ? 9.988 -10.619 -12.789 1.00 85.94 98 ASN A CA 1
ATOM 824 C C . ASN A 1 98 ? 10.593 -11.082 -14.124 1.00 85.94 98 ASN A C 1
ATOM 826 O O . ASN A 1 98 ? 10.952 -12.253 -14.272 1.00 85.94 98 ASN A O 1
ATOM 830 N N . SER A 1 99 ? 10.695 -10.192 -15.112 1.00 87.38 99 SER A N 1
ATOM 831 C CA . SER A 1 99 ? 11.332 -10.495 -16.389 1.00 87.38 99 SER A CA 1
ATOM 832 C C . SER A 1 99 ? 12.817 -10.810 -16.213 1.00 87.38 99 SER A C 1
ATOM 834 O O . SER A 1 99 ? 13.475 -10.364 -15.270 1.00 87.38 99 SER A O 1
ATOM 836 N N . LYS A 1 100 ? 13.379 -11.547 -17.177 1.00 84.56 100 LYS A N 1
ATOM 837 C CA . LYS A 1 100 ? 14.817 -11.845 -17.212 1.00 84.56 100 LYS A CA 1
ATOM 838 C C . LYS A 1 100 ? 15.661 -10.565 -17.211 1.00 84.56 100 LYS A C 1
ATOM 840 O O . LYS A 1 100 ? 16.689 -10.521 -16.540 1.00 84.56 100 LYS A O 1
ATOM 845 N N . ASP A 1 101 ? 15.196 -9.531 -17.903 1.00 82.69 101 ASP A N 1
ATOM 846 C CA . ASP A 1 101 ? 15.884 -8.246 -17.992 1.00 82.69 101 ASP A CA 1
ATOM 847 C C . ASP A 1 101 ? 15.913 -7.541 -16.631 1.00 82.69 101 ASP A C 1
ATOM 849 O O . ASP A 1 101 ? 16.970 -7.085 -16.200 1.00 82.69 101 ASP A O 1
ATOM 853 N N . CYS A 1 102 ? 14.800 -7.554 -15.891 1.00 82.69 102 CYS A N 1
ATOM 854 C CA . CYS A 1 102 ? 14.744 -6.982 -14.547 1.00 82.69 102 CYS A CA 1
ATOM 855 C C . CYS A 1 102 ? 15.464 -7.837 -13.492 1.00 82.69 102 CYS A C 1
ATOM 857 O O . CYS A 1 102 ? 16.038 -7.289 -12.556 1.00 82.69 102 CYS A O 1
ATOM 859 N N . SER A 1 103 ? 15.513 -9.164 -13.668 1.00 78.88 103 SER A N 1
ATOM 860 C CA . SER A 1 103 ? 16.219 -10.089 -12.764 1.00 78.88 103 SER A CA 1
ATOM 861 C C . SER A 1 103 ? 17.737 -9.869 -12.713 1.00 78.88 103 SER A C 1
ATOM 863 O O . SER A 1 103 ? 18.405 -10.330 -11.788 1.00 78.88 103 SER A O 1
ATOM 865 N N . SER A 1 104 ? 18.283 -9.145 -13.699 1.00 75.38 104 SER A N 1
ATOM 866 C CA . SER A 1 104 ? 19.687 -8.729 -13.724 1.00 75.38 104 SER A CA 1
ATOM 867 C C . SER A 1 104 ? 20.001 -7.626 -12.702 1.00 75.38 104 SER A C 1
ATOM 869 O O . SER A 1 104 ? 21.150 -7.484 -12.282 1.00 75.38 104 SER A O 1
ATOM 871 N N . PHE A 1 105 ? 18.983 -6.895 -12.236 1.00 75.81 105 PHE A N 1
ATOM 872 C CA . PHE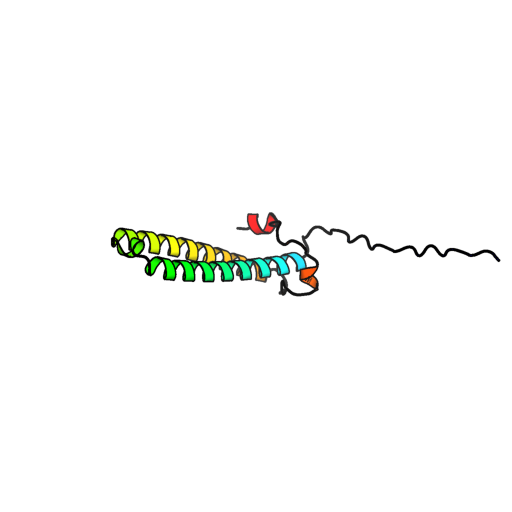 A 1 105 ? 19.085 -5.927 -11.150 1.00 75.81 105 PHE A CA 1
ATOM 873 C C . PHE A 1 105 ? 18.864 -6.664 -9.825 1.00 75.81 105 PHE A C 1
ATOM 875 O O . PHE A 1 105 ? 17.761 -6.735 -9.294 1.00 75.81 105 PHE A O 1
ATOM 882 N N . THR A 1 106 ? 19.936 -7.273 -9.316 1.00 57.34 106 THR A N 1
ATOM 883 C CA . THR A 1 106 ? 19.901 -8.243 -8.206 1.00 57.34 106 THR A CA 1
ATOM 884 C C . THR A 1 106 ? 19.325 -7.712 -6.895 1.00 57.34 106 THR A C 1
ATOM 886 O O . THR A 1 106 ? 18.927 -8.505 -6.049 1.00 57.34 106 THR A O 1
ATOM 889 N N . GLU A 1 107 ? 19.271 -6.396 -6.706 1.00 61.47 107 GLU A N 1
ATOM 890 C CA . GLU A 1 107 ? 18.834 -5.780 -5.460 1.00 61.47 107 GLU A CA 1
ATOM 891 C C . GLU A 1 107 ? 18.161 -4.431 -5.745 1.00 61.47 107 GLU A C 1
ATOM 893 O O . GLU A 1 107 ? 18.811 -3.389 -5.788 1.00 61.47 107 GLU A O 1
ATOM 898 N N . PHE A 1 108 ? 16.828 -4.413 -5.831 1.00 61.12 108 PHE A N 1
ATOM 899 C CA . PHE A 1 108 ? 16.026 -3.182 -5.701 1.00 61.12 108 PHE A CA 1
ATOM 900 C C . PHE A 1 108 ? 16.106 -2.565 -4.280 1.00 61.12 108 PHE A C 1
ATOM 902 O O . PHE A 1 108 ? 15.273 -1.747 -3.896 1.00 61.12 108 PHE A O 1
ATOM 909 N N . TYR A 1 109 ? 17.093 -2.978 -3.475 1.00 49.41 109 TYR A N 1
ATOM 910 C CA . TYR A 1 109 ? 17.285 -2.597 -2.075 1.00 49.41 109 TYR A CA 1
ATOM 911 C C . TYR A 1 109 ? 17.790 -1.173 -1.900 1.00 49.41 109 TYR A C 1
ATOM 913 O O . TYR A 1 109 ? 17.601 -0.595 -0.830 1.00 49.41 109 TYR A O 1
ATOM 921 N N . TYR A 1 110 ? 18.435 -0.614 -2.923 1.00 47.88 110 TYR A N 1
ATOM 922 C CA . TYR A 1 110 ? 18.845 0.773 -2.870 1.00 47.88 110 TYR A CA 1
ATOM 923 C C . TYR A 1 110 ? 17.748 1.641 -3.464 1.00 47.88 110 TYR A C 1
ATOM 925 O O . TYR A 1 110 ? 17.473 1.518 -4.663 1.00 47.88 110 TYR A O 1
ATOM 933 N N . PRO A 1 111 ? 17.135 2.531 -2.664 1.00 51.00 111 PRO A N 1
ATOM 934 C CA . PRO A 1 111 ? 16.378 3.608 -3.251 1.00 51.00 111 PRO A CA 1
ATOM 935 C C . PRO A 1 111 ? 17.341 4.344 -4.161 1.00 51.00 111 PRO A C 1
ATOM 937 O O . PRO A 1 111 ? 18.374 4.846 -3.715 1.00 51.00 111 PRO A O 1
ATOM 940 N N . SER A 1 112 ? 17.057 4.369 -5.462 1.00 55.88 112 SER A N 1
ATOM 941 C CA . SER A 1 112 ? 17.711 5.374 -6.281 1.00 55.88 112 SER A CA 1
ATOM 942 C C . SER A 1 112 ? 17.280 6.693 -5.653 1.00 55.88 112 SER A C 1
ATOM 944 O O . SER A 1 112 ? 16.094 7.028 -5.712 1.00 55.88 112 SER A O 1
ATOM 946 N N . GLU A 1 113 ? 18.202 7.390 -4.992 1.00 54.62 113 GLU A N 1
ATOM 947 C CA . GLU A 1 113 ? 17.935 8.655 -4.304 1.00 54.62 113 GLU A CA 1
ATOM 948 C C . GLU A 1 113 ? 17.176 9.623 -5.224 1.00 54.62 113 GLU A C 1
ATOM 950 O O . GLU A 1 113 ? 16.379 10.420 -4.758 1.00 54.62 113 GLU A O 1
ATOM 955 N N . GLU A 1 114 ? 17.331 9.495 -6.545 1.00 54.78 114 GLU A N 1
ATOM 956 C CA . GLU A 1 114 ? 16.580 10.212 -7.579 1.00 54.78 114 GLU A CA 1
ATOM 957 C C . GLU A 1 114 ? 15.053 9.967 -7.545 1.00 54.78 114 GLU A C 1
ATOM 959 O O . GLU A 1 114 ? 14.273 10.909 -7.665 1.00 54.78 114 GLU A O 1
ATOM 964 N N . ILE A 1 115 ? 14.593 8.726 -7.356 1.00 59.66 115 ILE A N 1
ATOM 965 C CA . ILE A 1 115 ? 13.156 8.393 -7.313 1.00 59.66 115 ILE A CA 1
ATOM 966 C C . ILE A 1 115 ? 12.546 8.798 -5.971 1.00 59.66 115 ILE A C 1
ATOM 968 O O . ILE A 1 115 ? 11.429 9.310 -5.949 1.00 59.66 115 ILE A O 1
ATOM 972 N N . GLU A 1 116 ? 13.279 8.637 -4.867 1.00 53.69 116 GLU A N 1
ATOM 973 C CA . GLU A 1 116 ? 12.795 9.065 -3.549 1.00 53.69 116 GLU A CA 1
ATOM 974 C C . GLU A 1 116 ? 12.879 10.583 -3.334 1.00 53.69 116 GLU A C 1
ATOM 976 O O . GLU A 1 116 ? 12.004 11.141 -2.684 1.00 53.69 116 GLU A O 1
ATOM 981 N N . SER A 1 117 ? 13.861 11.281 -3.918 1.00 55.19 117 SER A N 1
ATOM 982 C CA . SER A 1 117 ? 13.953 12.756 -3.876 1.00 55.19 117 SER A CA 1
ATOM 983 C C . SER A 1 117 ? 12.938 13.462 -4.777 1.00 55.19 117 SER A C 1
ATOM 985 O O . SER A 1 117 ? 12.693 14.655 -4.616 1.00 55.19 117 SER A O 1
ATOM 987 N N . SER A 1 118 ? 12.325 12.728 -5.710 1.00 48.91 118 SER A N 1
ATOM 988 C CA . SER A 1 118 ? 11.222 13.210 -6.549 1.00 48.91 118 SER A CA 1
ATOM 989 C C . SER A 1 118 ? 9.849 13.147 -5.852 1.00 48.91 118 SER A C 1
ATOM 991 O O . SER A 1 118 ? 8.843 13.513 -6.471 1.00 48.91 118 SER A O 1
ATOM 993 N N . LEU A 1 119 ? 9.783 12.637 -4.612 1.00 48.78 119 LEU A N 1
ATOM 994 C CA . LEU A 1 119 ? 8.560 12.472 -3.810 1.00 48.78 119 LEU A CA 1
ATOM 995 C C . LEU A 1 119 ? 8.291 13.640 -2.865 1.00 48.78 119 LEU A C 1
ATOM 997 O O . LEU A 1 119 ? 7.071 13.858 -2.631 1.00 48.78 119 LEU A O 1
#

pLDDT: mean 79.4, std 20.98, range [36.06, 98.31]

Secondary structure (DSSP, 8-state):
-------------------S-SHHHHHHHHHHHHHHHHHHHHHHHHHHHHHHHSTTGGG-HHHHHHHHHHHHHHHHHHHHHHHHHHHHHTTS----TTSHHHHTS--TTS--HHHHHT-

Sequence (119 aa):
MVVGISLIFFAHSAITKEIPNSNLFKACYLDYLLDEIELWQSRTLKRREYTRGTKYYKRSDTTKANYEKWFQVELDNLKSKHDKFTLLAKKYDKADKNSKDCSSFTEFYYPSEEIESSL

Foldseek 3Di:
DDDDDPPPPPPPPPPPPPPQPDLQQLQLLLLVLLVVLVVVLVVLVVVLVVLCPDPQCVVDPVSVVVSVVVSVVVNVVSVVVNVLSVVVSVVGDHDHCPDPSNVVVVDSPDDPVVSVVSD

Radius of gyration: 23.54 Å; chains: 1; bounding box: 71×50×50 Å